Protein AF-A0A328B6V2-F1 (afdb_monomer_lite)

Organism: NCBI:txid2211146

pLDDT: mean 83.18, std 18.29, range [39.75, 97.38]

Radius of gyration: 15.46 Å; chains: 1; bounding box: 25×24×57 Å

Secondary structure (DSSP, 8-state):
----TT----HHHHHHHHT--HHHHHHHHH-GGG--HHHHHHHHHHHT--HHHHHHHHHHHHHHHT----------

Foldseek 3Di:
DPCPVPDDDDQVRVCVLLVHDSVVVVVCVVPVVPDDLSSLVSVCVRVVHDSVVSVVVSVVVNVVVPDDPDPDDPDD

Sequence (76 aa):
MLRHGRFTFTERELMEHLRMTYRTIKQREADPSTLTIAELLRVADLLDEPVHDIIAVVLAEVQGATQPPSKGTPAG

Structure (mmCIF, N/CA/C/O backbone):
data_AF-A0A328B6V2-F1
#
_entry.id   AF-A0A328B6V2-F1
#
loop_
_atom_site.group_PDB
_atom_site.id
_atom_site.type_symbol
_atom_site.label_atom_id
_atom_site.label_alt_id
_atom_site.label_comp_id
_atom_site.label_asym_id
_atom_site.label_entity_id
_atom_site.label_seq_id
_atom_site.pdbx_PDB_ins_code
_atom_site.Cartn_x
_atom_site.Cartn_y
_atom_site.Cartn_z
_atom_site.occupancy
_atom_site.B_iso_or_equiv
_atom_site.auth_seq_id
_atom_site.auth_comp_id
_atom_site.auth_asym_id
_atom_site.auth_atom_id
_atom_site.pdbx_PDB_model_num
ATOM 1 N N . MET A 1 1 ? 7.863 -8.518 8.649 1.00 45.38 1 MET A N 1
ATOM 2 C CA . MET A 1 1 ? 7.743 -9.300 7.395 1.00 45.38 1 MET A CA 1
ATOM 3 C C . MET A 1 1 ? 6.313 -9.790 7.293 1.00 45.38 1 MET A C 1
ATOM 5 O O . MET A 1 1 ? 5.931 -10.666 8.062 1.00 45.38 1 MET A O 1
ATOM 9 N N . LEU A 1 2 ? 5.534 -9.220 6.374 1.00 39.75 2 LEU A N 1
ATOM 10 C CA . LEU A 1 2 ? 4.173 -9.664 6.070 1.00 39.75 2 LEU A CA 1
ATOM 11 C C . LEU A 1 2 ? 4.246 -11.037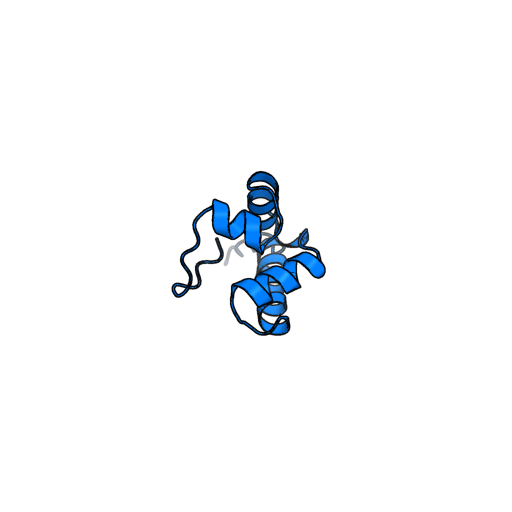 5.387 1.00 39.75 2 LEU A C 1
ATOM 13 O O . LEU A 1 2 ? 4.348 -11.144 4.170 1.00 39.75 2 LEU A O 1
ATOM 17 N N . ARG A 1 3 ? 4.280 -12.108 6.181 1.00 47.03 3 ARG A N 1
ATOM 18 C CA . ARG A 1 3 ? 4.330 -13.485 5.684 1.00 47.03 3 ARG A CA 1
ATOM 19 C C . ARG A 1 3 ? 2.919 -14.070 5.684 1.00 47.03 3 ARG A C 1
ATOM 21 O O . ARG A 1 3 ? 2.618 -14.968 6.461 1.00 47.03 3 ARG A O 1
ATOM 28 N N . HIS A 1 4 ? 2.056 -13.570 4.802 1.00 50.56 4 HIS A N 1
ATOM 29 C CA . HIS A 1 4 ? 0.873 -14.328 4.396 1.00 50.56 4 HIS A CA 1
ATOM 30 C C . HIS A 1 4 ? 1.348 -15.407 3.420 1.00 50.56 4 HIS A C 1
ATOM 32 O O . HIS A 1 4 ? 1.705 -15.109 2.284 1.00 50.56 4 HIS A O 1
ATOM 38 N N . GLY A 1 5 ? 1.407 -16.662 3.876 1.00 52.25 5 GLY A N 1
ATOM 39 C CA . GLY A 1 5 ? 2.008 -17.809 3.172 1.00 52.25 5 GLY A CA 1
ATOM 40 C C . GLY A 1 5 ? 1.388 -18.208 1.822 1.00 52.25 5 GLY A C 1
ATOM 41 O O . GLY A 1 5 ? 1.665 -19.304 1.347 1.00 52.25 5 GLY A O 1
ATOM 42 N N . ARG A 1 6 ? 0.561 -17.350 1.213 1.00 63.53 6 ARG A N 1
ATOM 43 C CA . ARG A 1 6 ? -0.015 -17.510 -0.129 1.00 63.53 6 ARG A CA 1
ATOM 44 C C . ARG A 1 6 ? 0.724 -16.739 -1.220 1.00 63.53 6 ARG A C 1
ATOM 46 O O . ARG A 1 6 ? 0.654 -17.154 -2.371 1.00 63.53 6 ARG A O 1
ATOM 53 N N . PHE A 1 7 ? 1.450 -15.676 -0.880 1.00 63.44 7 PHE A N 1
ATOM 54 C CA . PHE A 1 7 ? 2.078 -14.812 -1.876 1.00 63.44 7 PHE A CA 1
ATOM 55 C C . PHE A 1 7 ? 3.599 -14.897 -1.794 1.00 63.44 7 PHE A C 1
ATOM 57 O O . PHE A 1 7 ? 4.195 -14.678 -0.740 1.00 63.44 7 PHE A O 1
ATOM 64 N N . THR A 1 8 ? 4.231 -15.234 -2.916 1.00 76.25 8 THR A N 1
ATOM 65 C CA . THR A 1 8 ? 5.686 -15.168 -3.075 1.00 76.25 8 THR A CA 1
ATOM 66 C C . THR A 1 8 ? 5.974 -14.161 -4.172 1.00 76.25 8 THR A C 1
ATOM 68 O O . THR A 1 8 ? 5.674 -14.423 -5.331 1.00 76.25 8 THR A O 1
ATOM 71 N N . PHE A 1 9 ? 6.545 -13.021 -3.793 1.00 81.88 9 PHE A N 1
ATOM 72 C CA . PHE A 1 9 ? 7.008 -12.003 -4.729 1.00 81.88 9 PHE A CA 1
ATOM 73 C C . PHE A 1 9 ? 8.530 -11.965 -4.711 1.00 81.88 9 PHE A C 1
ATOM 75 O O . PHE A 1 9 ? 9.156 -12.019 -3.648 1.00 81.88 9 PHE A O 1
ATOM 82 N N . THR A 1 10 ? 9.137 -11.832 -5.882 1.00 88.62 10 THR A N 1
ATOM 83 C CA . THR A 1 10 ? 10.522 -11.380 -5.994 1.00 88.62 10 THR A CA 1
ATOM 84 C C . THR A 1 10 ? 10.634 -9.930 -5.527 1.00 88.62 10 THR A C 1
ATOM 86 O O . THR A 1 10 ? 9.665 -9.168 -5.544 1.00 88.62 10 THR A O 1
ATOM 89 N N . GLU A 1 11 ? 11.841 -9.503 -5.149 1.00 88.19 11 GLU A N 1
ATOM 90 C CA . GLU A 1 11 ? 12.080 -8.104 -4.765 1.00 88.19 11 GLU A CA 1
ATOM 91 C C . GLU A 1 11 ? 11.686 -7.130 -5.881 1.00 88.19 11 GLU A C 1
ATOM 93 O O . GLU A 1 11 ? 11.136 -6.064 -5.613 1.00 88.19 11 GLU A O 1
ATOM 98 N N . ARG A 1 12 ? 11.930 -7.514 -7.140 1.00 91.19 12 ARG A N 1
ATOM 99 C CA . ARG A 1 12 ? 11.559 -6.721 -8.312 1.00 91.19 12 ARG A CA 1
ATOM 100 C C . ARG A 1 12 ? 10.047 -6.553 -8.430 1.00 91.19 12 ARG A C 1
ATOM 102 O O . ARG A 1 12 ? 9.592 -5.423 -8.557 1.00 91.19 12 ARG A O 1
ATOM 109 N N . GLU A 1 13 ? 9.290 -7.644 -8.345 1.00 91.12 13 GLU A N 1
ATOM 110 C CA . GLU A 1 13 ? 7.822 -7.596 -8.412 1.00 91.12 13 GLU A CA 1
ATOM 111 C C . GLU A 1 13 ? 7.258 -6.729 -7.286 1.00 91.12 13 GLU A C 1
ATOM 113 O O . GLU A 1 13 ? 6.413 -5.870 -7.522 1.00 91.12 13 GLU A O 1
ATOM 118 N N . LEU A 1 14 ? 7.790 -6.869 -6.070 1.00 91.50 14 LEU A N 1
ATOM 119 C CA . LEU A 1 14 ? 7.366 -6.056 -4.937 1.00 91.50 14 LEU A CA 1
ATOM 120 C C . LEU A 1 14 ? 7.603 -4.555 -5.187 1.00 91.50 14 LEU A C 1
ATOM 122 O O . LEU A 1 14 ? 6.723 -3.734 -4.934 1.00 91.50 14 LEU A O 1
ATOM 126 N N . MET A 1 15 ? 8.777 -4.187 -5.708 1.00 95.50 15 MET A N 1
ATOM 127 C CA . MET A 1 15 ? 9.094 -2.799 -6.059 1.00 95.50 15 MET A CA 1
ATOM 128 C C . MET A 1 15 ? 8.177 -2.251 -7.157 1.00 95.50 15 MET A C 1
ATOM 130 O O . MET A 1 15 ? 7.741 -1.101 -7.066 1.00 95.50 15 MET A O 1
ATOM 134 N N . GLU A 1 16 ? 7.876 -3.058 -8.175 1.00 95.19 16 GLU A N 1
ATOM 135 C CA . GLU A 1 16 ? 7.005 -2.686 -9.294 1.00 95.19 16 GLU A CA 1
ATOM 136 C C . GLU A 1 16 ? 5.559 -2.470 -8.830 1.00 95.19 16 GLU A C 1
ATOM 138 O O . GLU A 1 16 ? 5.000 -1.390 -9.044 1.00 95.19 16 GLU A O 1
ATOM 143 N N . HIS A 1 17 ? 4.977 -3.440 -8.121 1.00 93.38 17 HIS A N 1
ATOM 144 C CA . HIS A 1 17 ? 3.598 -3.365 -7.634 1.00 93.38 17 HIS A CA 1
ATOM 145 C C . HIS A 1 17 ? 3.409 -2.264 -6.592 1.00 93.38 17 HIS A C 1
ATOM 147 O O . HIS A 1 17 ? 2.485 -1.451 -6.684 1.00 93.38 17 HIS A O 1
ATOM 153 N N . LEU A 1 18 ? 4.324 -2.169 -5.625 1.00 95.31 18 LEU A N 1
ATOM 154 C CA . LEU A 1 18 ? 4.249 -1.128 -4.607 1.00 95.31 18 LEU A CA 1
ATOM 155 C C . LEU A 1 18 ? 4.707 0.228 -5.133 1.00 95.31 18 LEU A C 1
ATOM 157 O O . LEU A 1 18 ? 4.509 1.219 -4.440 1.00 95.31 18 LEU A O 1
ATOM 161 N N . ARG A 1 19 ? 5.282 0.318 -6.339 1.00 96.62 19 ARG A N 1
ATOM 162 C CA . ARG A 1 19 ? 5.913 1.527 -6.904 1.00 96.62 19 ARG A CA 1
ATOM 163 C C . ARG A 1 19 ? 6.828 2.205 -5.883 1.00 96.62 19 ARG A C 1
ATOM 165 O O . ARG A 1 19 ? 6.695 3.394 -5.583 1.00 96.62 19 ARG A O 1
ATOM 172 N N . MET A 1 20 ? 7.709 1.407 -5.296 1.00 96.50 20 MET A N 1
ATOM 173 C CA . MET A 1 20 ? 8.647 1.807 -4.254 1.00 96.50 20 MET A CA 1
ATOM 174 C C . MET A 1 20 ? 10.028 1.260 -4.551 1.00 96.50 20 MET A C 1
ATOM 176 O O . MET A 1 20 ? 10.182 0.196 -5.139 1.00 96.50 20 MET A O 1
ATOM 180 N N . THR A 1 21 ? 11.049 1.953 -4.057 1.00 96.25 21 THR A N 1
ATOM 181 C CA . THR A 1 21 ? 12.387 1.366 -4.007 1.00 96.25 21 THR A CA 1
ATOM 182 C C . THR A 1 21 ? 12.460 0.306 -2.912 1.00 96.25 21 THR A C 1
ATOM 184 O O . THR A 1 21 ? 11.774 0.405 -1.891 1.00 96.25 21 THR A O 1
ATOM 187 N N . TYR A 1 22 ? 13.372 -0.653 -3.064 1.00 94.06 22 TYR A N 1
ATOM 188 C CA . TYR A 1 22 ? 13.674 -1.636 -2.023 1.00 94.06 22 TYR A CA 1
ATOM 189 C C . TYR A 1 22 ? 13.991 -0.982 -0.668 1.00 94.06 22 TYR A C 1
ATOM 191 O O . TYR A 1 22 ? 13.496 -1.411 0.372 1.00 94.06 22 TYR A O 1
ATOM 199 N N . ARG A 1 23 ? 14.762 0.117 -0.674 1.00 95.56 23 ARG A N 1
ATOM 200 C CA . ARG A 1 23 ? 15.074 0.890 0.539 1.00 95.56 23 ARG A CA 1
ATOM 201 C C . ARG A 1 23 ? 13.803 1.388 1.227 1.00 95.56 23 ARG A C 1
ATOM 203 O O . ARG A 1 23 ? 13.687 1.247 2.439 1.00 95.56 23 ARG A O 1
ATOM 210 N N . THR A 1 24 ? 12.875 1.966 0.467 1.00 95.75 24 THR A N 1
ATOM 211 C CA . THR A 1 24 ? 11.603 2.475 0.996 1.00 95.75 24 THR A CA 1
ATOM 212 C C . THR A 1 24 ? 10.777 1.345 1.596 1.00 95.75 24 THR A C 1
ATOM 214 O O . THR A 1 24 ? 10.299 1.480 2.716 1.00 95.75 24 THR A O 1
ATOM 217 N N . ILE A 1 25 ? 10.683 0.204 0.910 1.00 94.44 25 ILE A N 1
ATOM 218 C CA . ILE A 1 25 ? 9.989 -0.986 1.421 1.00 94.44 25 ILE A CA 1
ATOM 219 C C . ILE A 1 25 ? 10.578 -1.409 2.768 1.00 94.44 25 ILE A C 1
ATOM 221 O O . ILE A 1 25 ? 9.837 -1.561 3.732 1.00 94.44 25 ILE A O 1
ATOM 225 N N . LYS A 1 26 ? 11.908 -1.519 2.879 1.00 93.44 26 LYS A N 1
ATOM 226 C CA . LYS A 1 26 ? 12.563 -1.876 4.148 1.00 93.44 26 LYS A CA 1
ATOM 227 C C . LYS A 1 26 ? 12.312 -0.872 5.264 1.00 93.44 26 LYS A C 1
ATOM 229 O O . LYS A 1 26 ? 12.160 -1.278 6.410 1.00 93.44 26 LYS A O 1
ATOM 234 N N . GLN A 1 27 ? 12.235 0.416 4.942 1.00 94.75 27 GLN A N 1
ATOM 235 C CA . GLN A 1 27 ? 11.855 1.436 5.918 1.00 94.75 27 GLN A CA 1
ATOM 236 C C . GLN A 1 27 ? 10.413 1.243 6.405 1.00 94.75 27 GLN A C 1
ATOM 238 O O . GLN A 1 27 ? 10.186 1.305 7.608 1.00 94.75 27 GLN A O 1
ATOM 243 N N . ARG A 1 28 ? 9.462 0.943 5.509 1.00 93.50 28 ARG A N 1
ATOM 244 C CA . ARG A 1 28 ? 8.064 0.661 5.885 1.00 93.50 28 ARG A CA 1
ATOM 245 C C . ARG A 1 28 ? 7.908 -0.637 6.671 1.00 93.50 28 ARG A C 1
ATOM 247 O O . ARG A 1 28 ? 7.109 -0.689 7.592 1.00 93.50 28 ARG A O 1
ATOM 254 N N . GLU A 1 29 ? 8.674 -1.674 6.335 1.00 91.31 29 GLU A N 1
ATOM 255 C CA . GLU A 1 29 ? 8.683 -2.926 7.102 1.00 91.31 29 GLU A CA 1
ATOM 256 C C . GLU A 1 29 ? 9.248 -2.741 8.516 1.00 91.31 29 GLU A C 1
ATOM 258 O O . GLU A 1 29 ? 8.842 -3.457 9.429 1.00 91.31 29 GLU A O 1
ATOM 263 N N . ALA A 1 30 ? 10.210 -1.828 8.688 1.00 92.31 30 ALA A N 1
ATOM 264 C CA . ALA A 1 30 ? 10.796 -1.510 9.987 1.00 92.31 30 ALA A CA 1
ATOM 265 C C . ALA A 1 30 ? 9.893 -0.597 10.829 1.00 92.31 30 ALA A C 1
ATOM 267 O O . ALA A 1 30 ? 9.869 -0.734 12.050 1.00 92.31 30 ALA A O 1
ATOM 268 N N . ASP A 1 31 ? 9.165 0.318 10.184 1.00 94.00 31 ASP A N 1
ATOM 269 C CA . ASP A 1 31 ? 8.209 1.220 10.825 1.00 94.00 31 ASP A CA 1
ATOM 270 C C . ASP A 1 31 ? 6.920 1.367 9.986 1.00 94.00 31 ASP A C 1
ATOM 272 O O . ASP A 1 31 ? 6.811 2.265 9.130 1.00 94.00 31 ASP A O 1
ATOM 276 N N . PRO A 1 32 ? 5.918 0.506 10.252 1.00 93.31 32 PRO A N 1
ATOM 277 C CA . PRO A 1 32 ? 4.634 0.524 9.557 1.00 93.31 32 PRO A CA 1
ATOM 278 C C . PRO A 1 32 ? 3.819 1.802 9.788 1.00 93.31 32 PRO A C 1
ATOM 280 O O . PRO A 1 32 ? 2.938 2.106 8.985 1.00 93.31 32 PRO A O 1
ATOM 283 N N . SER A 1 33 ? 4.115 2.593 10.832 1.00 93.62 33 SER A N 1
ATOM 284 C CA . SER A 1 33 ? 3.388 3.842 11.126 1.00 93.62 33 SER A CA 1
ATOM 285 C C . SER A 1 33 ? 3.588 4.916 10.055 1.00 93.62 33 SER A C 1
ATOM 287 O O . SER A 1 33 ? 2.805 5.857 9.937 1.00 93.62 33 SER A O 1
ATOM 289 N N . THR A 1 34 ? 4.627 4.752 9.238 1.00 94.44 34 THR A N 1
ATOM 290 C CA . THR A 1 34 ? 4.974 5.672 8.157 1.00 94.44 34 THR A CA 1
ATOM 291 C C . THR A 1 34 ? 4.302 5.332 6.823 1.00 94.44 34 THR A C 1
ATOM 293 O O . THR A 1 34 ? 4.515 6.053 5.844 1.00 94.44 34 THR A O 1
ATOM 296 N N . LEU A 1 35 ? 3.509 4.254 6.760 1.00 95.69 35 LEU A N 1
ATOM 297 C CA . LEU A 1 35 ? 2.738 3.894 5.571 1.00 95.69 35 LEU A CA 1
ATOM 298 C C . LEU A 1 35 ? 1.674 4.954 5.272 1.00 95.69 35 LEU A C 1
ATOM 300 O O . LEU A 1 35 ? 0.850 5.304 6.115 1.00 95.69 35 LEU A O 1
ATOM 304 N N . THR A 1 36 ? 1.654 5.443 4.036 1.00 95.88 36 THR A N 1
ATOM 305 C CA . THR A 1 36 ? 0.586 6.340 3.574 1.00 95.88 36 THR A CA 1
ATOM 306 C C . THR A 1 36 ? -0.636 5.549 3.105 1.00 95.88 36 THR A C 1
ATOM 308 O O . THR A 1 36 ? -0.529 4.391 2.703 1.00 95.88 36 THR A O 1
ATOM 311 N N . ILE A 1 37 ? -1.802 6.198 3.036 1.00 95.81 37 ILE A N 1
ATOM 312 C CA . ILE A 1 37 ? -3.033 5.580 2.509 1.00 95.81 37 ILE A CA 1
ATOM 313 C C . ILE A 1 37 ? -2.841 5.021 1.090 1.00 95.81 37 ILE A C 1
ATOM 315 O O . ILE A 1 37 ? -3.291 3.920 0.790 1.00 95.81 37 ILE A O 1
ATOM 319 N N . ALA A 1 38 ? -2.120 5.733 0.219 1.00 97.00 38 ALA A N 1
ATOM 320 C CA . ALA A 1 38 ? -1.843 5.263 -1.139 1.00 97.00 38 ALA A CA 1
ATOM 321 C C . ALA A 1 38 ? -0.924 4.029 -1.170 1.00 97.00 38 ALA A C 1
ATOM 323 O O . ALA A 1 38 ? -0.934 3.263 -2.131 1.00 97.00 38 ALA A O 1
ATOM 324 N N . GLU A 1 39 ? -0.073 3.853 -0.162 1.00 96.50 39 GLU A N 1
ATOM 325 C CA . GLU A 1 39 ? 0.775 2.667 -0.014 1.00 96.50 39 GLU A CA 1
ATOM 326 C C . GLU A 1 39 ? -0.053 1.485 0.502 1.00 96.50 39 GLU A C 1
ATOM 328 O O . GLU A 1 39 ? 0.041 0.401 -0.063 1.00 96.50 39 GLU A O 1
ATOM 333 N N . LEU A 1 40 ? -0.946 1.712 1.470 1.00 96.44 40 LEU A N 1
ATOM 334 C CA . LEU A 1 40 ? -1.882 0.697 1.970 1.00 96.44 40 LEU A CA 1
ATOM 335 C C . LEU A 1 40 ? -2.826 0.185 0.874 1.00 96.44 40 LEU A C 1
ATOM 337 O O . LEU A 1 40 ? -3.035 -1.018 0.768 1.00 96.44 40 LEU A O 1
ATOM 341 N N . LEU A 1 41 ? -3.336 1.072 0.013 1.00 97.38 41 LEU A N 1
ATOM 342 C CA . LEU A 1 41 ? -4.159 0.684 -1.139 1.00 97.38 41 LEU A CA 1
ATOM 343 C C . LEU A 1 41 ? -3.394 -0.200 -2.135 1.00 97.38 41 LEU A C 1
ATOM 345 O O . LEU A 1 41 ? -3.961 -1.151 -2.658 1.00 97.38 41 LEU A O 1
ATOM 349 N N . ARG A 1 42 ? -2.107 0.079 -2.377 1.00 96.19 42 ARG A N 1
ATOM 350 C CA . ARG A 1 42 ? -1.258 -0.756 -3.246 1.00 96.19 42 ARG A CA 1
ATOM 351 C C . ARG A 1 42 ? -0.940 -2.110 -2.621 1.00 96.19 42 ARG A C 1
ATOM 353 O O . ARG A 1 42 ? -0.851 -3.095 -3.338 1.00 96.19 42 ARG A O 1
ATOM 360 N N . VAL A 1 43 ? -0.767 -2.167 -1.301 1.00 94.62 43 VAL A N 1
ATOM 361 C CA . VAL A 1 43 ? -0.595 -3.438 -0.581 1.00 94.62 43 VAL A CA 1
ATOM 362 C C . VAL A 1 43 ? -1.875 -4.270 -0.648 1.00 94.62 43 VAL A C 1
ATOM 364 O O . VAL A 1 43 ? -1.794 -5.465 -0.899 1.00 94.62 43 VAL A O 1
ATOM 367 N N . ALA A 1 44 ? -3.041 -3.646 -0.472 1.00 95.12 44 ALA A N 1
ATOM 368 C CA . ALA A 1 44 ? -4.337 -4.308 -0.610 1.00 95.12 44 ALA A CA 1
ATOM 369 C C . ALA A 1 44 ? -4.534 -4.893 -2.018 1.00 95.12 44 ALA A C 1
ATOM 371 O O . ALA A 1 44 ? -4.853 -6.068 -2.147 1.00 95.12 44 ALA A O 1
ATOM 372 N N . ASP A 1 45 ? -4.241 -4.104 -3.056 1.00 94.88 45 ASP A N 1
ATOM 373 C CA . ASP A 1 45 ? -4.266 -4.547 -4.457 1.00 94.88 45 ASP A CA 1
ATOM 374 C C . ASP A 1 45 ? -3.283 -5.701 -4.722 1.00 94.88 45 ASP A C 1
ATOM 376 O O . ASP A 1 45 ? -3.643 -6.705 -5.326 1.00 94.88 45 ASP A O 1
ATOM 380 N N . LEU A 1 46 ? -2.053 -5.606 -4.203 1.00 93.25 46 LEU A N 1
ATOM 381 C CA . LEU A 1 46 ? -1.031 -6.648 -4.347 1.00 93.25 46 LEU A CA 1
ATOM 382 C C . LEU A 1 46 ? -1.444 -7.984 -3.715 1.00 93.25 46 LEU A C 1
ATOM 384 O O . LEU A 1 46 ? -1.085 -9.045 -4.225 1.00 93.25 46 LEU A O 1
ATOM 388 N N . LEU A 1 47 ? -2.130 -7.929 -2.576 1.00 91.06 47 LEU A N 1
ATOM 389 C CA . LEU A 1 47 ? -2.560 -9.110 -1.832 1.00 91.06 47 LEU A CA 1
ATOM 390 C C . LEU A 1 47 ? -3.948 -9.605 -2.252 1.00 91.06 47 LEU A C 1
ATOM 392 O O . LEU A 1 47 ? -4.355 -10.653 -1.769 1.00 91.06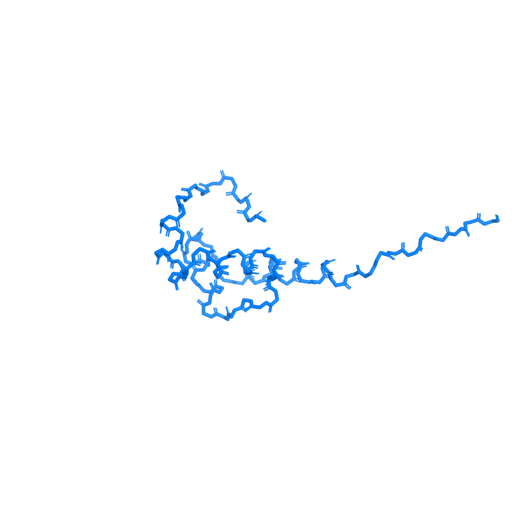 47 LEU A O 1
ATOM 396 N N . ASP A 1 48 ? -4.645 -8.892 -3.141 1.00 92.75 48 ASP A N 1
ATOM 397 C CA . ASP A 1 48 ? -6.051 -9.149 -3.481 1.00 92.75 48 ASP A CA 1
ATOM 398 C C . ASP A 1 48 ? -6.942 -9.235 -2.225 1.00 92.75 48 ASP A C 1
ATOM 400 O O . ASP A 1 48 ? -7.796 -10.108 -2.086 1.00 92.75 48 ASP A O 1
ATOM 404 N N . GLU A 1 49 ? -6.704 -8.329 -1.270 1.00 93.94 49 GLU A N 1
ATOM 405 C CA . GLU A 1 49 ? -7.410 -8.272 0.013 1.00 93.94 49 GLU A CA 1
ATOM 406 C C . GLU A 1 49 ? -8.129 -6.925 0.187 1.00 93.94 49 GLU A C 1
ATOM 408 O O . GLU A 1 49 ? -7.661 -5.885 -0.297 1.00 93.94 49 GLU A O 1
ATOM 413 N N . PRO A 1 50 ? -9.248 -6.873 0.928 1.00 96.19 50 PRO A N 1
ATOM 414 C CA . PRO A 1 50 ? -9.906 -5.615 1.243 1.00 96.19 50 PRO A CA 1
ATOM 415 C C . PRO A 1 50 ? -8.989 -4.662 2.024 1.00 96.19 50 PRO A C 1
ATOM 417 O O . PRO A 1 50 ? -8.387 -5.017 3.037 1.00 96.19 50 PRO A O 1
ATOM 420 N N . VAL A 1 51 ? -8.937 -3.388 1.616 1.00 95.69 51 VAL A N 1
ATOM 421 C CA . VAL A 1 51 ? -8.049 -2.392 2.253 1.00 95.69 51 VAL A CA 1
ATOM 422 C C . VAL A 1 51 ? -8.289 -2.228 3.760 1.00 95.69 51 VAL A C 1
ATOM 424 O O . VAL A 1 51 ? -7.355 -1.925 4.499 1.00 95.69 51 VAL A O 1
ATOM 427 N N . HIS A 1 52 ? -9.517 -2.440 4.242 1.00 95.31 52 HIS A N 1
ATOM 428 C CA . HIS A 1 52 ? -9.824 -2.330 5.669 1.00 95.31 52 HIS A CA 1
ATOM 429 C C . HIS A 1 52 ? -9.160 -3.432 6.503 1.00 95.31 52 HIS A C 1
ATOM 431 O O . HIS A 1 52 ? -8.747 -3.151 7.627 1.00 95.31 52 HIS A O 1
ATOM 437 N N . ASP A 1 53 ? -8.976 -4.630 5.944 1.00 95.50 53 ASP A N 1
ATOM 438 C CA . ASP A 1 53 ? -8.269 -5.727 6.609 1.00 95.50 53 ASP A CA 1
ATOM 439 C C . ASP A 1 53 ? -6.767 -5.433 6.689 1.00 95.50 53 ASP A C 1
ATOM 441 O O . ASP A 1 53 ? -6.151 -5.592 7.745 1.00 95.50 53 ASP A O 1
ATOM 445 N N . ILE A 1 54 ? -6.188 -4.879 5.617 1.00 94.69 54 ILE A N 1
ATOM 446 C CA . ILE A 1 54 ? -4.792 -4.413 5.616 1.00 94.69 54 ILE A CA 1
ATOM 447 C C . ILE A 1 54 ? -4.577 -3.311 6.659 1.00 94.69 54 ILE A C 1
ATOM 449 O O . ILE A 1 54 ? -3.615 -3.360 7.427 1.00 94.69 54 ILE A O 1
ATOM 453 N N . ILE A 1 55 ? -5.483 -2.330 6.723 1.00 95.25 55 ILE A N 1
ATOM 454 C CA . ILE A 1 55 ? -5.427 -1.256 7.722 1.00 95.25 55 ILE A CA 1
ATOM 455 C C . ILE A 1 55 ? -5.512 -1.835 9.137 1.00 95.25 55 ILE A C 1
ATOM 457 O O . ILE A 1 55 ? -4.734 -1.427 9.995 1.00 95.25 55 ILE A O 1
ATOM 461 N N . ALA A 1 56 ? -6.416 -2.784 9.391 1.00 95.12 56 ALA A N 1
ATOM 462 C CA . ALA A 1 56 ? -6.569 -3.397 10.707 1.00 95.12 56 ALA A CA 1
ATOM 463 C C . ALA A 1 56 ? -5.278 -4.089 11.176 1.00 95.12 56 ALA A C 1
ATOM 465 O O . ALA A 1 56 ? -4.866 -3.898 12.322 1.00 95.12 56 ALA A O 1
ATOM 466 N N . VAL A 1 57 ? -4.602 -4.825 10.286 1.00 92.81 57 VAL A N 1
ATOM 467 C CA . VAL A 1 57 ? -3.307 -5.464 10.579 1.00 92.81 57 VAL A CA 1
ATOM 468 C C . VAL A 1 57 ? -2.238 -4.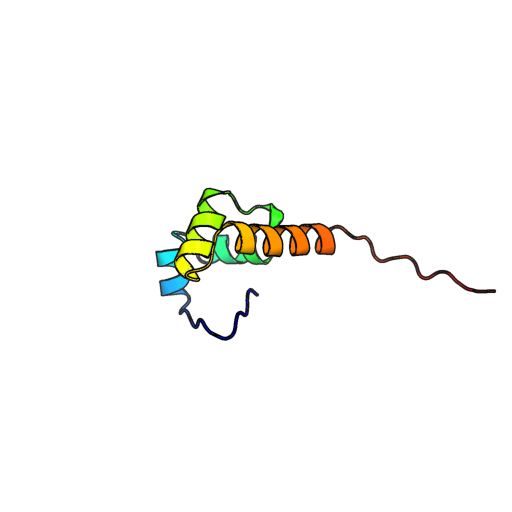421 10.899 1.00 92.81 57 VAL A C 1
ATOM 470 O O . VAL A 1 57 ? -1.588 -4.511 11.939 1.00 92.81 57 VAL A O 1
ATOM 473 N N . VAL A 1 58 ? -2.081 -3.401 10.050 1.00 93.88 58 VAL A N 1
ATOM 474 C CA . VAL A 1 58 ? -1.068 -2.351 10.257 1.00 93.88 58 VAL A CA 1
ATOM 475 C C . VAL A 1 58 ? -1.331 -1.576 11.550 1.00 93.88 58 VAL A C 1
ATOM 477 O O . VAL A 1 58 ? -0.397 -1.298 12.299 1.00 93.88 58 VAL A O 1
ATOM 480 N N . LEU A 1 59 ? -2.592 -1.268 11.868 1.00 95.00 59 LEU A N 1
ATOM 481 C CA . LEU A 1 59 ? -2.953 -0.612 13.127 1.00 95.00 59 LEU A CA 1
ATOM 482 C C . LEU A 1 59 ? -2.592 -1.469 14.342 1.00 95.00 59 LEU A C 1
ATOM 484 O O . LEU A 1 59 ? -2.055 -0.935 15.312 1.00 95.00 59 LEU A O 1
ATOM 488 N N . ALA A 1 60 ? -2.846 -2.777 14.289 1.00 91.94 60 ALA A N 1
ATOM 489 C CA . ALA A 1 60 ? -2.467 -3.691 15.360 1.00 91.94 60 ALA A CA 1
ATOM 490 C C . ALA A 1 60 ? -0.940 -3.747 15.549 1.00 91.94 60 ALA A C 1
ATOM 492 O O . ALA A 1 60 ? -0.466 -3.705 16.684 1.00 91.94 60 ALA A O 1
ATOM 493 N N . GLU A 1 61 ? -0.161 -3.775 14.461 1.00 89.81 61 GLU A N 1
ATOM 494 C CA . GLU A 1 61 ? 1.307 -3.746 14.523 1.00 89.81 61 GLU A CA 1
ATOM 495 C C . GLU A 1 61 ? 1.835 -2.437 15.125 1.00 89.81 61 GLU A C 1
ATOM 497 O O . GLU A 1 61 ? 2.681 -2.468 16.019 1.00 89.81 61 GLU A O 1
ATOM 502 N N . VAL A 1 62 ? 1.303 -1.287 14.699 1.00 92.44 62 VAL A N 1
ATOM 503 C CA . VAL A 1 62 ? 1.696 0.030 15.230 1.00 92.44 62 VAL A CA 1
ATOM 504 C C . VAL A 1 62 ? 1.362 0.144 16.719 1.00 92.44 62 VAL A C 1
ATOM 506 O O . VAL A 1 62 ? 2.189 0.606 17.508 1.00 92.44 62 VAL A O 1
ATOM 509 N N . GLN A 1 63 ? 0.178 -0.306 17.138 1.00 91.19 63 GLN A N 1
ATOM 510 C CA . GLN A 1 63 ? -0.225 -0.286 18.548 1.00 91.19 63 GLN A CA 1
ATOM 511 C C . GLN A 1 63 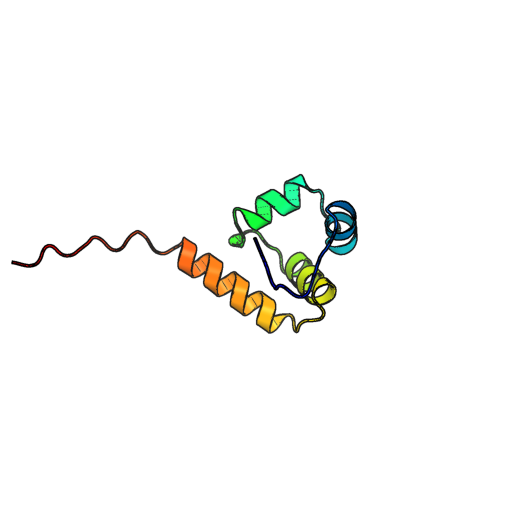? 0.610 -1.252 19.399 1.00 91.19 63 GLN A C 1
ATOM 513 O O . GLN A 1 63 ? 1.041 -0.879 20.490 1.00 91.19 63 GLN A O 1
ATOM 518 N N . GLY A 1 64 ? 0.903 -2.451 18.887 1.00 84.12 64 GLY A N 1
ATOM 519 C CA . GLY A 1 64 ? 1.758 -3.434 19.556 1.00 84.12 64 GLY A CA 1
ATOM 520 C C . GLY A 1 64 ? 3.213 -2.975 19.690 1.00 84.12 64 GLY A C 1
ATOM 521 O O . GLY A 1 64 ? 3.827 -3.184 20.733 1.00 84.12 64 GLY A O 1
ATOM 522 N N . ALA A 1 65 ? 3.749 -2.276 18.687 1.00 66.88 65 ALA A N 1
ATOM 523 C CA . ALA A 1 65 ? 5.080 -1.665 18.737 1.00 66.88 65 ALA A CA 1
ATOM 524 C C . ALA A 1 65 ? 5.163 -0.475 19.714 1.00 66.88 65 ALA A C 1
ATOM 526 O O . ALA A 1 65 ? 6.248 -0.128 20.180 1.00 66.88 65 ALA A O 1
ATOM 527 N N . THR A 1 66 ? 4.022 0.138 20.045 1.00 58.16 66 THR A N 1
ATOM 528 C CA . THR A 1 66 ? 3.928 1.298 20.946 1.00 58.16 66 THR A CA 1
ATOM 529 C C . THR A 1 66 ? 3.768 0.892 22.418 1.00 58.16 66 THR A C 1
ATOM 531 O O . THR A 1 66 ? 3.851 1.743 23.304 1.00 58.16 66 THR A O 1
ATOM 534 N N . GLN A 1 67 ? 3.570 -0.393 22.729 1.00 46.97 67 GLN A N 1
ATOM 535 C CA . GLN A 1 67 ? 3.440 -0.842 24.112 1.00 46.97 67 GLN A CA 1
ATOM 536 C C . GLN A 1 67 ? 4.838 -0.923 24.768 1.00 46.97 67 GLN A C 1
ATOM 538 O O . GLN A 1 67 ? 5.639 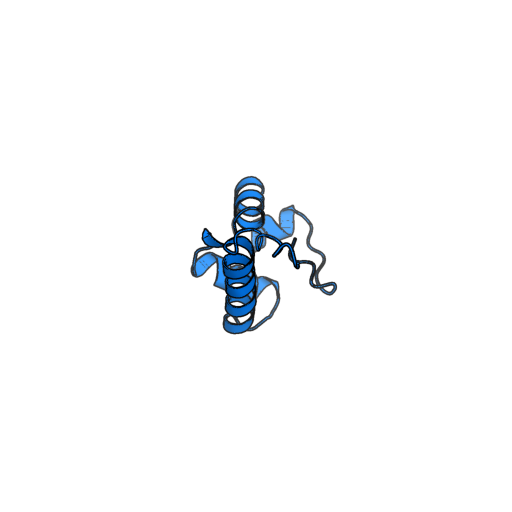-1.778 24.386 1.00 46.97 67 GLN A O 1
ATOM 543 N N . PRO A 1 68 ? 5.184 -0.062 25.752 1.00 49.47 68 PRO A N 1
ATOM 544 C CA . PRO A 1 68 ? 6.429 -0.229 26.497 1.00 49.47 68 PRO A CA 1
ATOM 545 C C . PRO A 1 68 ? 6.404 -1.589 27.211 1.00 49.47 68 PRO A C 1
ATOM 547 O O . PRO A 1 68 ? 5.319 -2.037 27.602 1.00 49.47 68 PRO A O 1
ATOM 550 N N . PRO A 1 69 ? 7.562 -2.251 27.414 1.00 47.00 69 PRO A N 1
ATOM 551 C CA . PRO A 1 69 ? 7.604 -3.532 28.105 1.00 47.00 69 PRO A CA 1
ATOM 552 C C . PRO A 1 69 ? 6.903 -3.370 29.450 1.00 47.00 69 PRO A C 1
ATOM 554 O O . PRO A 1 69 ? 7.314 -2.551 30.278 1.00 47.00 69 PRO A O 1
ATOM 557 N N . SER A 1 70 ? 5.805 -4.102 29.643 1.00 50.31 70 SER A N 1
ATOM 558 C CA . SER A 1 70 ? 5.090 -4.128 30.911 1.00 50.31 70 SER A CA 1
ATOM 559 C C . SER A 1 70 ? 6.099 -4.517 31.986 1.00 50.31 70 SER A C 1
ATOM 561 O O . SER A 1 70 ? 6.591 -5.643 32.001 1.00 50.31 70 SER A O 1
ATOM 563 N N . LYS A 1 71 ? 6.477 -3.552 32.837 1.00 54.50 71 LYS A N 1
ATOM 564 C CA . LYS A 1 71 ? 7.334 -3.801 33.997 1.00 54.50 71 LYS A CA 1
ATOM 565 C C . LYS A 1 71 ? 6.700 -4.945 34.775 1.00 54.50 71 LYS A C 1
ATOM 567 O O . LYS A 1 71 ? 5.586 -4.796 35.271 1.00 54.50 71 LYS A O 1
ATOM 572 N N . GLY A 1 72 ?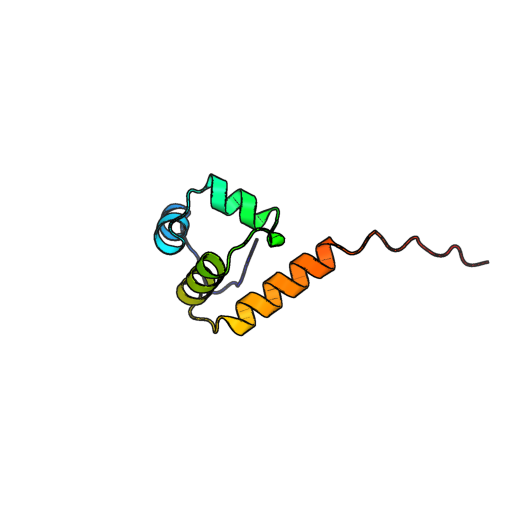 7.411 -6.069 34.843 1.00 49.47 72 GLY A N 1
ATOM 573 C CA . GLY A 1 72 ? 7.043 -7.182 35.698 1.00 49.47 72 GLY A CA 1
ATOM 574 C C . GLY A 1 72 ? 6.777 -6.655 37.101 1.00 49.47 72 GLY A C 1
ATOM 575 O O . GLY A 1 72 ? 7.627 -6.002 37.703 1.00 49.47 72 GLY A O 1
ATOM 576 N N . THR A 1 73 ? 5.564 -6.884 37.583 1.00 50.59 73 THR A N 1
ATOM 577 C CA . THR A 1 73 ? 5.207 -6.715 38.984 1.00 50.59 73 THR A CA 1
ATOM 578 C C . THR A 1 73 ? 6.068 -7.689 39.794 1.00 50.59 73 THR A C 1
ATOM 580 O O . THR A 1 73 ? 5.950 -8.894 39.566 1.00 50.59 73 THR A O 1
ATOM 583 N N . PRO A 1 74 ? 6.932 -7.242 40.724 1.00 53.19 74 PRO A N 1
ATOM 584 C CA . PRO A 1 74 ? 7.425 -8.144 41.744 1.00 53.19 74 PRO A CA 1
ATOM 585 C C . PRO A 1 74 ? 6.257 -8.400 42.697 1.00 53.19 74 PRO A C 1
ATOM 587 O O . PRO A 1 74 ? 5.732 -7.480 43.325 1.00 53.19 74 PRO A O 1
ATOM 590 N N . ALA A 1 75 ? 5.795 -9.644 42.719 1.00 55.72 75 ALA A N 1
ATOM 591 C CA . ALA A 1 75 ? 4.881 -10.125 43.735 1.00 55.72 75 ALA A CA 1
ATOM 592 C C . ALA A 1 75 ? 5.671 -10.374 45.026 1.00 55.72 75 ALA A C 1
ATOM 594 O O . ALA A 1 75 ? 6.634 -11.134 44.979 1.00 55.72 75 ALA A O 1
ATOM 595 N N . GLY A 1 76 ? 5.202 -9.785 46.131 1.00 53.69 76 GLY A N 1
ATOM 596 C CA . GLY A 1 76 ? 5.442 -10.261 47.501 1.00 53.69 76 GLY A CA 1
ATOM 597 C C . GLY A 1 76 ? 6.785 -9.914 48.114 1.00 53.69 76 GLY A C 1
ATOM 598 O O . GLY A 1 76 ? 7.786 -10.556 47.739 1.00 53.69 76 GLY A O 1
#